Protein AF-K7LIY6-F1 (afdb_monomer)

Foldseek 3Di:
DADDDDDDDDDPVRVVVLVVDPDDDDPPRVVQQVVCVVVVNRDSDDHDPVVVVVVVVVVVVCVVCDVVNVVVVVVVVVVVVVVVCCVPPPPPD

Structure (mmCIF, N/CA/C/O backbone):
data_AF-K7LIY6-F1
#
_entry.id   AF-K7LIY6-F1
#
loop_
_atom_site.group_PDB
_atom_site.id
_atom_site.type_symbol
_atom_site.label_atom_id
_atom_site.label_alt_id
_atom_site.label_comp_id
_atom_site.label_asym_id
_atom_site.label_entity_id
_atom_site.label_seq_id
_atom_site.pdbx_PDB_ins_code
_atom_site.Cartn_x
_atom_site.Cartn_y
_atom_site.Cartn_z
_atom_site.occupancy
_atom_site.B_iso_or_equiv
_atom_site.auth_seq_id
_atom_site.auth_comp_id
_atom_site.auth_asym_id
_atom_site.auth_atom_id
_atom_site.pdbx_PDB_model_num
ATOM 1 N N . MET A 1 1 ? 14.666 -2.992 0.787 1.00 49.06 1 MET A N 1
ATOM 2 C CA . MET A 1 1 ? 13.797 -1.894 1.255 1.00 49.06 1 MET A CA 1
ATOM 3 C C . MET A 1 1 ? 12.367 -2.303 0.932 1.00 49.06 1 MET A C 1
ATOM 5 O O . MET A 1 1 ? 12.036 -2.375 -0.242 1.00 49.06 1 MET A O 1
ATOM 9 N N . LEU A 1 2 ? 11.582 -2.718 1.929 1.00 59.12 2 LEU A N 1
ATOM 10 C CA . LEU A 1 2 ? 10.156 -3.005 1.739 1.00 59.12 2 LEU A CA 1
ATOM 11 C C . LEU A 1 2 ? 9.420 -1.673 1.855 1.00 59.12 2 LEU A C 1
ATOM 13 O O . LEU A 1 2 ? 9.488 -1.038 2.903 1.00 59.12 2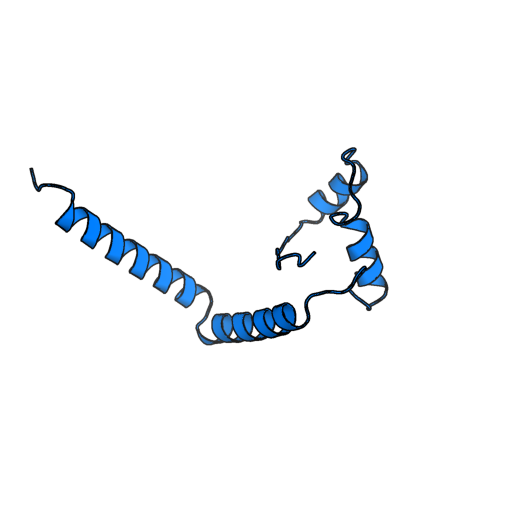 LEU A O 1
ATOM 17 N N . VAL A 1 3 ? 8.790 -1.228 0.773 1.00 71.06 3 VAL A N 1
ATOM 18 C CA . VAL A 1 3 ? 7.967 -0.016 0.787 1.00 71.06 3 VAL A CA 1
ATOM 19 C C . VAL A 1 3 ? 6.533 -0.439 1.125 1.00 71.06 3 VAL A C 1
ATOM 21 O O . VAL A 1 3 ? 6.037 -1.374 0.485 1.00 71.06 3 VAL A O 1
ATOM 24 N N . PRO A 1 4 ? 5.892 0.158 2.149 1.00 84.38 4 PRO A N 1
ATOM 25 C CA . PRO A 1 4 ? 4.491 -0.115 2.453 1.00 84.38 4 PRO A CA 1
ATOM 26 C C . PRO A 1 4 ? 3.579 0.306 1.289 1.00 84.38 4 PRO A C 1
ATOM 28 O O . PRO A 1 4 ? 3.984 1.035 0.385 1.00 84.38 4 PRO A O 1
ATOM 31 N N . LEU A 1 5 ? 2.345 -0.201 1.278 1.00 90.88 5 LEU A N 1
ATOM 32 C CA . LEU A 1 5 ? 1.343 0.223 0.304 1.00 90.88 5 LEU A CA 1
ATOM 33 C C . LEU A 1 5 ? 0.739 1.554 0.757 1.00 90.88 5 LEU A C 1
ATOM 35 O O . LEU A 1 5 ? -0.042 1.580 1.705 1.00 90.88 5 LEU A O 1
ATOM 39 N N . ASP A 1 6 ? 1.053 2.618 0.026 1.00 93.31 6 ASP A N 1
ATOM 40 C CA . ASP A 1 6 ? 0.455 3.940 0.194 1.00 93.31 6 ASP A CA 1
ATOM 41 C C . ASP A 1 6 ? -0.415 4.270 -1.025 1.00 93.31 6 ASP A C 1
ATOM 43 O O . ASP A 1 6 ? 0.031 4.180 -2.172 1.00 93.31 6 ASP A O 1
ATOM 47 N N . ILE A 1 7 ? -1.674 4.642 -0.788 1.00 95.50 7 ILE A N 1
ATOM 48 C CA . ILE A 1 7 ? -2.642 4.928 -1.853 1.00 95.50 7 ILE A CA 1
ATOM 49 C C . ILE A 1 7 ? -2.758 6.442 -2.033 1.00 95.50 7 ILE A C 1
ATOM 51 O O . ILE A 1 7 ? -3.179 7.156 -1.124 1.00 95.50 7 ILE A O 1
ATOM 55 N N . VAL A 1 8 ? -2.430 6.929 -3.232 1.00 96.19 8 VAL A N 1
ATOM 56 C CA . VAL A 1 8 ? -2.570 8.340 -3.617 1.00 96.19 8 VAL A CA 1
ATOM 57 C C . VAL A 1 8 ? -3.573 8.454 -4.760 1.00 96.19 8 VAL A C 1
ATOM 59 O O . VAL A 1 8 ? -3.417 7.818 -5.799 1.00 96.19 8 VAL A O 1
ATOM 62 N N . SER A 1 9 ? -4.584 9.304 -4.582 1.00 96.06 9 SER A N 1
ATOM 63 C CA . SER A 1 9 ? -5.501 9.714 -5.647 1.00 96.06 9 SER A CA 1
ATOM 64 C C . SER A 1 9 ? -5.237 11.175 -6.003 1.00 96.06 9 SER A C 1
ATOM 66 O O . SER A 1 9 ? -5.193 12.034 -5.122 1.00 96.06 9 SER A O 1
ATOM 68 N N . ALA A 1 10 ? -5.033 11.463 -7.288 1.00 95.19 10 ALA A N 1
ATOM 69 C CA . ALA A 1 10 ? -4.696 12.795 -7.777 1.00 95.19 10 ALA A CA 1
ATOM 70 C C . ALA A 1 10 ? -5.692 13.245 -8.852 1.00 95.19 10 ALA A C 1
ATOM 72 O O . ALA A 1 10 ? -5.901 12.567 -9.856 1.00 95.19 10 ALA A O 1
ATOM 73 N N . TYR A 1 11 ? -6.284 14.426 -8.657 1.00 95.50 11 TYR A N 1
ATOM 74 C CA . TYR A 1 11 ? -7.140 15.061 -9.661 1.00 95.50 11 TYR A CA 1
ATOM 75 C C . TYR A 1 11 ? -6.311 15.577 -10.852 1.00 95.50 11 TYR A C 1
ATOM 77 O O . TYR A 1 11 ? -5.129 15.889 -10.698 1.00 95.50 11 TYR A O 1
ATOM 85 N N . LEU A 1 12 ? -6.928 15.765 -12.026 1.00 96.06 12 LEU A N 1
ATOM 86 C CA . LEU A 1 12 ? -6.245 16.230 -13.249 1.00 96.06 12 LEU A CA 1
ATOM 87 C C . LEU A 1 12 ? -5.418 17.511 -13.036 1.00 96.06 12 LEU A C 1
ATOM 89 O O . LEU A 1 12 ? -4.295 17.616 -13.521 1.00 96.06 12 LEU A O 1
ATOM 93 N N . ARG A 1 13 ? -5.931 18.460 -12.242 1.00 96.88 13 ARG A N 1
ATOM 94 C CA . ARG A 1 13 ? -5.205 19.691 -11.874 1.00 96.88 13 ARG A CA 1
ATOM 95 C C . ARG A 1 13 ? -3.899 19.409 -11.121 1.00 96.88 13 ARG A C 1
ATOM 97 O O . ARG A 1 13 ? -2.918 20.114 -11.330 1.00 96.88 13 ARG A O 1
ATOM 104 N N . ALA A 1 14 ? -3.881 18.401 -10.249 1.00 97.19 14 ALA A N 1
ATOM 105 C CA . ALA A 1 14 ? -2.679 18.007 -9.516 1.00 97.19 14 ALA A CA 1
ATOM 106 C C . ALA A 1 14 ? -1.660 17.330 -10.444 1.00 97.19 14 ALA A C 1
ATOM 108 O O . ALA A 1 14 ? -0.465 17.609 -10.346 1.00 97.19 14 ALA A O 1
ATOM 109 N N . ILE A 1 15 ? -2.131 16.510 -11.392 1.00 95.94 15 ILE A N 1
ATOM 110 C CA . ILE A 1 15 ? -1.276 15.922 -12.432 1.00 95.94 15 ILE A CA 1
ATOM 111 C C . ILE A 1 15 ? -0.626 17.024 -13.281 1.00 95.94 15 ILE A C 1
ATOM 113 O O . ILE A 1 15 ? 0.582 16.974 -13.513 1.00 95.94 15 ILE A O 1
ATOM 117 N N . GLU A 1 16 ? -1.374 18.060 -13.668 1.00 96.56 16 GLU A N 1
ATOM 118 C CA . GLU A 1 16 ? -0.820 19.198 -14.415 1.00 96.56 16 GLU A CA 1
ATOM 119 C C . GLU A 1 16 ? 0.220 19.976 -13.599 1.00 96.56 16 GLU A C 1
ATOM 121 O O . GLU A 1 16 ? 1.326 20.225 -14.074 1.00 96.56 16 GLU A O 1
ATOM 126 N N . ALA A 1 17 ? -0.088 20.288 -12.336 1.00 96.50 17 ALA A N 1
ATOM 127 C CA . ALA A 1 17 ? 0.841 20.982 -11.447 1.00 96.50 17 ALA A CA 1
ATOM 128 C C . ALA A 1 17 ? 2.157 20.206 -11.249 1.00 96.50 17 ALA A C 1
ATOM 130 O O . ALA A 1 17 ? 3.226 20.816 -11.156 1.00 96.50 17 ALA A O 1
ATOM 131 N N . SER A 1 18 ? 2.104 18.867 -11.240 1.00 95.62 18 SER A N 1
ATOM 132 C CA . SER A 1 18 ? 3.294 18.026 -11.068 1.00 95.62 18 SER A CA 1
ATOM 133 C C . SER A 1 18 ? 4.339 18.236 -12.175 1.00 95.62 18 SER A C 1
ATOM 135 O O . SER A 1 18 ? 5.538 18.171 -11.902 1.00 95.62 18 SER A O 1
ATOM 137 N N . LYS A 1 19 ? 3.927 18.604 -13.398 1.00 94.81 19 LYS A N 1
ATOM 138 C CA . LYS A 1 19 ? 4.838 18.886 -14.525 1.00 94.81 19 LYS A CA 1
ATOM 139 C C . LYS A 1 19 ? 5.759 20.083 -14.274 1.00 94.81 19 LYS A C 1
ATOM 141 O O . LYS A 1 19 ? 6.860 20.124 -14.816 1.00 94.81 19 LYS A O 1
ATOM 146 N N . HIS A 1 20 ? 5.328 21.033 -13.444 1.00 95.94 20 HIS A N 1
ATOM 147 C CA . HIS A 1 20 ? 6.084 22.242 -13.104 1.00 95.94 20 HIS A CA 1
ATOM 148 C C . HIS A 1 20 ? 6.727 22.185 -11.709 1.00 95.94 20 HIS A C 1
ATOM 150 O O . HIS A 1 20 ? 7.397 23.135 -11.295 1.00 95.94 20 HIS A O 1
ATOM 156 N N . ALA A 1 21 ? 6.547 21.084 -10.974 1.00 96.00 21 ALA A N 1
ATOM 157 C CA . ALA A 1 21 ? 7.127 20.913 -9.650 1.00 96.00 21 ALA A CA 1
ATOM 158 C C . ALA A 1 21 ? 8.658 20.782 -9.730 1.00 96.00 21 ALA A C 1
ATOM 160 O O . ALA A 1 21 ? 9.178 19.903 -10.420 1.00 96.00 21 ALA A O 1
ATOM 161 N N . LYS A 1 22 ? 9.374 21.634 -8.983 1.00 96.25 22 LYS A N 1
ATOM 162 C CA . LYS A 1 22 ? 10.849 21.694 -8.960 1.00 96.25 22 LYS A CA 1
ATOM 163 C C . LYS A 1 22 ? 11.505 20.746 -7.951 1.00 96.25 22 LYS A C 1
ATOM 165 O O . LYS A 1 22 ? 12.726 20.627 -7.940 1.00 96.25 22 LYS A O 1
ATOM 170 N N . SER A 1 23 ? 10.718 20.089 -7.101 1.00 97.06 23 SER A N 1
ATOM 171 C CA . SER A 1 23 ? 11.232 19.123 -6.129 1.00 97.06 23 SER A CA 1
ATOM 172 C C . SER A 1 23 ? 11.830 17.908 -6.835 1.00 97.06 23 SER A C 1
ATOM 174 O O . SER A 1 23 ? 11.212 17.352 -7.750 1.00 97.06 23 SER A O 1
ATOM 176 N N . LEU A 1 24 ? 13.010 17.486 -6.377 1.00 95.94 24 LEU A N 1
ATOM 177 C CA . LEU A 1 24 ? 13.669 16.271 -6.848 1.00 95.94 24 LEU A CA 1
ATOM 178 C C . LEU A 1 24 ? 12.845 15.045 -6.447 1.00 95.94 24 LEU A C 1
ATOM 180 O O . LEU A 1 24 ? 12.455 14.899 -5.290 1.00 95.94 24 LEU A O 1
ATOM 184 N N . ARG A 1 25 ? 12.577 14.171 -7.415 1.00 94.62 25 ARG A N 1
ATOM 185 C CA . ARG A 1 25 ? 11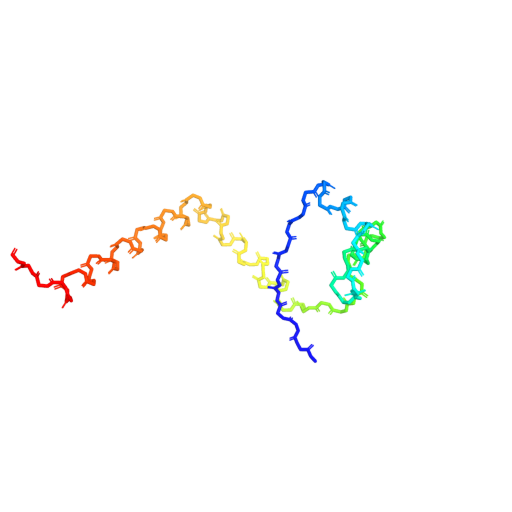.781 12.952 -7.248 1.00 94.62 25 ARG A CA 1
ATOM 186 C C . ARG A 1 25 ? 12.209 11.923 -8.286 1.00 94.62 25 ARG A C 1
ATOM 188 O O . ARG A 1 25 ? 12.539 12.285 -9.409 1.00 94.62 25 ARG A O 1
ATOM 195 N N . VAL A 1 26 ? 12.226 10.660 -7.874 1.00 94.69 26 VAL A N 1
ATOM 196 C CA . VAL A 1 26 ? 12.468 9.504 -8.750 1.00 94.69 26 VAL A CA 1
ATOM 197 C C . VAL A 1 26 ? 11.477 8.415 -8.358 1.00 94.69 26 VAL A C 1
ATOM 199 O O . VAL A 1 26 ? 10.472 8.238 -9.025 1.00 94.69 26 VAL A O 1
ATOM 202 N N . PHE A 1 27 ? 11.668 7.786 -7.192 1.00 93.44 27 PHE A N 1
ATOM 203 C CA . PHE A 1 27 ? 10.785 6.712 -6.720 1.00 93.44 27 PHE A CA 1
ATOM 204 C C . PHE A 1 27 ? 9.315 7.148 -6.570 1.00 93.44 27 PHE A C 1
ATOM 206 O O . PHE A 1 27 ? 8.407 6.399 -6.901 1.00 93.44 27 PHE A O 1
ATOM 213 N N . PHE A 1 28 ? 9.084 8.383 -6.117 1.00 93.88 28 PHE A N 1
ATOM 214 C CA . PHE A 1 28 ? 7.746 8.958 -5.941 1.00 93.88 28 PHE A CA 1
ATOM 215 C C . PHE A 1 28 ? 7.271 9.802 -7.139 1.00 93.88 28 PHE A C 1
ATOM 217 O O . PHE A 1 28 ? 6.311 10.560 -6.999 1.00 93.88 28 PHE A O 1
ATOM 224 N N . ASP A 1 29 ? 7.938 9.743 -8.300 1.00 95.19 29 ASP A N 1
ATOM 225 C CA . ASP A 1 29 ? 7.496 10.512 -9.468 1.00 95.19 29 ASP A CA 1
ATOM 226 C C . ASP A 1 29 ? 6.301 9.840 -10.156 1.00 95.19 29 ASP A C 1
ATOM 228 O O . ASP A 1 29 ? 6.384 8.736 -10.696 1.00 95.19 29 ASP A O 1
ATOM 232 N N . TRP A 1 30 ? 5.168 10.540 -10.190 1.00 95.44 30 TRP A N 1
ATOM 233 C CA . TRP A 1 30 ? 3.963 10.062 -10.866 1.00 95.44 30 TRP A CA 1
ATOM 234 C C . TRP A 1 30 ? 4.159 9.908 -12.375 1.00 95.44 30 TRP A C 1
ATOM 236 O O . TRP A 1 30 ? 3.446 9.122 -12.995 1.00 95.44 30 TRP A O 1
ATOM 246 N N . LYS A 1 31 ? 5.120 10.625 -12.978 1.00 94.12 31 LYS A N 1
ATOM 247 C CA . LYS A 1 31 ? 5.409 10.526 -14.417 1.00 94.12 31 LYS A CA 1
ATOM 248 C C . LYS A 1 31 ? 5.738 9.091 -14.841 1.00 94.12 31 LYS A C 1
ATOM 250 O O . LYS A 1 31 ? 5.284 8.662 -15.904 1.00 94.12 31 LYS A O 1
ATOM 255 N N . ASP A 1 32 ? 6.477 8.358 -14.011 1.00 94.62 32 ASP A N 1
ATOM 256 C CA . ASP A 1 32 ? 6.839 6.970 -14.295 1.00 94.62 32 ASP A CA 1
ATOM 257 C C . ASP A 1 32 ? 5.604 6.068 -14.241 1.00 94.62 32 ASP A C 1
ATOM 259 O O . ASP A 1 32 ? 5.334 5.340 -15.194 1.00 94.62 32 ASP A O 1
ATOM 263 N N . TYR A 1 33 ? 4.773 6.194 -13.206 1.00 96.06 33 TYR A N 1
ATOM 264 C CA . TYR A 1 33 ? 3.508 5.456 -13.126 1.00 96.06 33 TYR A CA 1
ATOM 265 C C . TYR A 1 33 ? 2.576 5.757 -14.304 1.00 96.06 33 TYR A C 1
ATOM 267 O O . TYR A 1 33 ? 2.088 4.833 -14.948 1.00 96.06 33 TYR A O 1
ATOM 275 N N . LEU A 1 34 ? 2.385 7.033 -14.662 1.00 95.88 34 LEU A N 1
ATOM 276 C CA . LEU A 1 34 ? 1.539 7.430 -15.794 1.00 95.88 34 LEU A CA 1
ATOM 277 C C . LEU A 1 34 ? 2.023 6.835 -17.124 1.00 95.88 34 LEU A C 1
ATOM 279 O O . LEU A 1 34 ? 1.203 6.402 -17.936 1.00 95.88 34 LEU A O 1
ATOM 283 N N . LYS A 1 35 ? 3.343 6.764 -17.344 1.00 96.44 35 LYS A N 1
ATOM 284 C CA . LYS A 1 35 ? 3.923 6.092 -18.516 1.00 96.44 35 LYS A CA 1
ATOM 285 C C . LYS A 1 35 ? 3.586 4.598 -18.521 1.00 96.44 35 LYS A C 1
ATOM 287 O O . LYS A 1 35 ? 3.157 4.075 -19.545 1.00 96.44 35 LYS A O 1
ATOM 292 N N . PHE A 1 36 ? 3.762 3.906 -17.398 1.00 97.00 36 PHE A N 1
ATOM 293 C CA . PHE A 1 36 ? 3.483 2.468 -17.304 1.00 97.00 36 PHE A CA 1
ATOM 294 C C . PHE A 1 36 ? 1.981 2.140 -17.352 1.00 97.00 36 PHE A C 1
ATOM 296 O O . PHE A 1 36 ? 1.613 1.068 -17.833 1.00 97.00 36 PHE A O 1
ATOM 303 N N . TYR A 1 37 ? 1.108 3.070 -16.950 1.00 96.62 37 TYR A N 1
ATOM 304 C CA . TYR A 1 37 ? -0.341 2.960 -17.160 1.00 96.62 37 TYR A CA 1
ATOM 305 C C . TYR A 1 37 ? -0.684 2.965 -18.653 1.00 96.62 37 TYR A C 1
ATOM 307 O O . TYR A 1 37 ? -1.467 2.133 -19.100 1.00 96.62 37 TYR A O 1
ATOM 315 N N . GLN A 1 38 ? -0.053 3.842 -19.444 1.00 96.88 38 GLN A N 1
ATOM 316 C CA . GLN A 1 38 ? -0.239 3.883 -20.902 1.00 96.88 38 GLN A CA 1
ATOM 317 C C . GLN A 1 38 ? 0.306 2.632 -21.608 1.00 96.88 38 GLN A C 1
ATOM 319 O O . GLN A 1 38 ? -0.249 2.213 -22.619 1.00 96.88 38 GLN A O 1
ATOM 324 N N . LEU A 1 39 ? 1.374 2.027 -21.077 1.00 97.38 39 LEU A N 1
ATOM 325 C CA . LEU A 1 39 ? 1.955 0.784 -21.602 1.00 97.38 39 LEU A CA 1
ATOM 326 C C . LEU A 1 39 ? 1.162 -0.479 -21.217 1.00 97.38 39 LEU A C 1
ATOM 328 O O . LEU A 1 39 ? 1.456 -1.553 -21.736 1.00 97.38 39 LEU A O 1
ATOM 332 N N . GLY A 1 40 ? 0.199 -0.380 -20.295 1.00 97.06 40 GLY A N 1
ATOM 333 C CA . GLY A 1 40 ? -0.601 -1.515 -19.818 1.00 97.06 40 GLY A CA 1
ATOM 334 C C . GLY A 1 40 ? 0.122 -2.463 -18.852 1.00 97.06 40 GLY A C 1
ATOM 335 O O . GLY A 1 40 ? -0.447 -3.472 -18.448 1.00 97.06 40 GLY A O 1
ATOM 336 N N . THR A 1 41 ? 1.360 -2.157 -18.457 1.00 96.50 41 THR A N 1
ATOM 337 C CA . THR A 1 41 ? 2.148 -2.965 -17.507 1.00 96.50 41 THR A CA 1
ATOM 338 C C . THR A 1 41 ? 2.049 -2.469 -16.064 1.00 96.50 41 THR A C 1
ATOM 340 O O . THR A 1 41 ? 2.433 -3.192 -15.147 1.00 96.50 41 THR A O 1
ATOM 343 N N . TYR A 1 42 ? 1.507 -1.263 -15.859 1.00 96.38 42 TYR A N 1
ATOM 344 C CA . TYR A 1 42 ? 1.186 -0.611 -14.581 1.00 96.38 42 TYR A CA 1
ATOM 345 C C . TYR A 1 42 ? 2.359 -0.272 -13.644 1.00 96.38 42 TYR A C 1
ATOM 347 O O . TYR A 1 42 ? 2.294 0.744 -12.955 1.00 96.38 42 TYR A O 1
ATOM 355 N N . TRP A 1 43 ? 3.433 -1.062 -13.628 1.00 95.00 43 TRP A N 1
ATOM 356 C CA . TRP A 1 43 ? 4.457 -1.013 -12.584 1.00 95.00 43 TRP A CA 1
ATOM 357 C C . TRP A 1 43 ? 5.831 -0.569 -13.105 1.00 95.00 43 TRP A C 1
ATOM 359 O O . TRP A 1 43 ? 6.480 -1.346 -13.809 1.00 95.00 43 TRP A O 1
ATOM 369 N N . PRO A 1 44 ? 6.327 0.627 -12.728 1.00 95.31 44 PRO A N 1
ATOM 370 C CA . PRO A 1 44 ? 7.684 1.059 -13.077 1.00 95.31 44 PRO A CA 1
ATOM 371 C C . PRO A 1 44 ? 8.790 0.264 -12.362 1.00 95.31 44 PRO A C 1
ATOM 373 O O . PRO A 1 44 ? 9.936 0.254 -12.807 1.00 95.31 44 PRO A O 1
ATOM 376 N N . TYR A 1 45 ? 8.454 -0.412 -11.263 1.00 93.62 45 TYR A N 1
ATOM 377 C CA . TYR A 1 45 ? 9.338 -1.258 -10.461 1.00 93.62 45 TYR A CA 1
ATOM 378 C C . TYR A 1 45 ? 8.532 -2.354 -9.753 1.00 93.62 45 TYR A C 1
ATOM 380 O O . TYR A 1 45 ? 7.305 -2.296 -9.713 1.00 93.62 45 TYR A O 1
ATOM 388 N N . THR A 1 46 ? 9.211 -3.355 -9.185 1.00 94.69 46 THR A N 1
ATOM 389 C CA . THR A 1 46 ? 8.577 -4.520 -8.547 1.00 94.69 46 THR A CA 1
ATOM 390 C C . THR A 1 46 ? 7.646 -4.118 -7.390 1.00 94.69 46 THR A C 1
ATOM 392 O O . THR A 1 46 ? 8.139 -3.601 -6.383 1.00 94.69 46 THR A O 1
ATOM 395 N N . PRO A 1 47 ? 6.325 -4.378 -7.475 1.00 94.38 47 PRO A N 1
ATOM 396 C CA . PRO A 1 47 ? 5.397 -4.142 -6.373 1.00 94.38 47 PRO A CA 1
ATOM 397 C C . PRO A 1 47 ? 5.390 -5.310 -5.373 1.00 94.38 47 PRO A C 1
ATOM 399 O O . PRO A 1 47 ? 5.833 -6.422 -5.670 1.00 94.38 47 PRO A O 1
ATOM 402 N N . SER A 1 48 ? 4.814 -5.092 -4.187 1.00 94.81 48 SER A N 1
ATOM 403 C CA . SER A 1 48 ? 4.554 -6.175 -3.230 1.00 94.81 48 SER A CA 1
ATOM 404 C C . SER A 1 48 ? 3.303 -6.962 -3.624 1.00 94.81 48 SER A C 1
ATOM 406 O O . SER A 1 48 ? 2.180 -6.536 -3.361 1.00 94.81 48 SER A O 1
ATOM 408 N N . ILE A 1 49 ? 3.494 -8.140 -4.223 1.00 95.31 49 ILE A N 1
ATOM 409 C CA . ILE A 1 49 ? 2.397 -9.025 -4.649 1.00 95.31 49 ILE A CA 1
ATOM 410 C C . ILE A 1 49 ? 1.454 -9.373 -3.487 1.00 95.31 49 ILE A C 1
ATOM 412 O O . ILE A 1 49 ? 0.238 -9.320 -3.647 1.00 95.31 49 ILE A O 1
ATOM 416 N N . HIS A 1 50 ? 1.996 -9.645 -2.297 1.00 96.00 50 HIS A N 1
ATOM 417 C CA . HIS A 1 50 ? 1.197 -9.949 -1.106 1.00 96.00 50 HIS A CA 1
ATOM 418 C C . HIS A 1 50 ? 0.267 -8.794 -0.714 1.00 96.00 50 HIS A C 1
ATOM 420 O O . HIS A 1 50 ? -0.894 -9.030 -0.389 1.00 96.00 50 HIS A O 1
ATOM 426 N N . LEU A 1 51 ? 0.745 -7.546 -0.790 1.00 96.25 51 LEU A N 1
ATOM 427 C CA . LEU A 1 51 ? -0.086 -6.378 -0.491 1.00 96.25 51 LEU A CA 1
ATOM 428 C C . LEU A 1 51 ? -1.146 -6.137 -1.570 1.00 96.25 51 LEU A C 1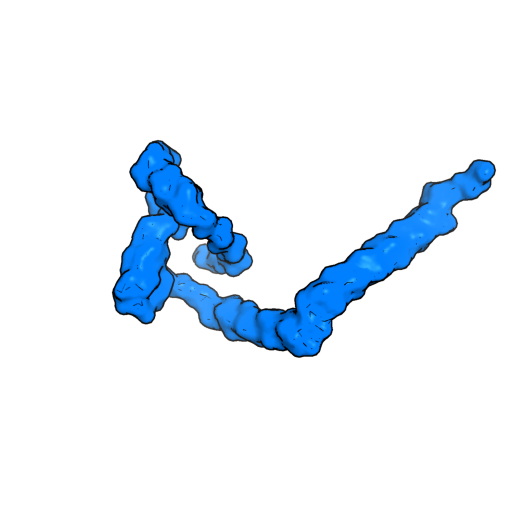
ATOM 430 O O . LEU A 1 51 ? -2.229 -5.676 -1.235 1.00 96.25 51 LEU A O 1
ATOM 434 N N . LEU A 1 52 ? -0.886 -6.487 -2.834 1.00 96.62 52 LEU A N 1
ATOM 435 C CA . LEU A 1 52 ? -1.893 -6.387 -3.898 1.00 96.62 52 LEU A CA 1
ATOM 436 C C . LEU A 1 52 ? -3.040 -7.387 -3.699 1.00 96.62 52 LEU A C 1
ATOM 438 O O . LEU A 1 52 ? -4.206 -7.003 -3.785 1.00 96.62 52 LEU A O 1
ATOM 442 N N . TYR A 1 53 ? -2.728 -8.647 -3.378 1.00 97.88 53 TYR A N 1
ATOM 443 C CA . TYR A 1 53 ? -3.756 -9.639 -3.040 1.00 97.88 53 TYR A CA 1
ATOM 444 C C . TYR A 1 53 ? -4.486 -9.287 -1.737 1.00 97.88 53 TYR A C 1
ATOM 446 O O . TYR A 1 53 ? -5.709 -9.406 -1.672 1.00 97.88 53 TYR A O 1
ATOM 454 N N . GLY A 1 54 ? -3.761 -8.795 -0.726 1.00 97.44 54 GLY A N 1
ATOM 455 C CA . GLY A 1 54 ? -4.351 -8.315 0.524 1.00 97.44 54 GLY A CA 1
ATOM 456 C C . GLY A 1 54 ? -5.298 -7.133 0.312 1.00 97.44 54 GLY A C 1
ATOM 457 O O . GLY A 1 54 ? -6.406 -7.142 0.838 1.00 97.44 54 GLY A O 1
ATOM 458 N N . LEU A 1 55 ? -4.908 -6.157 -0.517 1.00 97.81 55 LEU A N 1
ATOM 459 C CA . LEU A 1 55 ? -5.765 -5.031 -0.891 1.00 97.81 55 LEU A CA 1
ATOM 460 C C . LEU A 1 55 ? -7.019 -5.509 -1.627 1.00 97.81 55 LEU A C 1
ATOM 462 O O . LEU A 1 55 ? -8.102 -5.010 -1.340 1.00 97.81 55 LEU A O 1
ATOM 466 N N . ARG A 1 56 ? -6.900 -6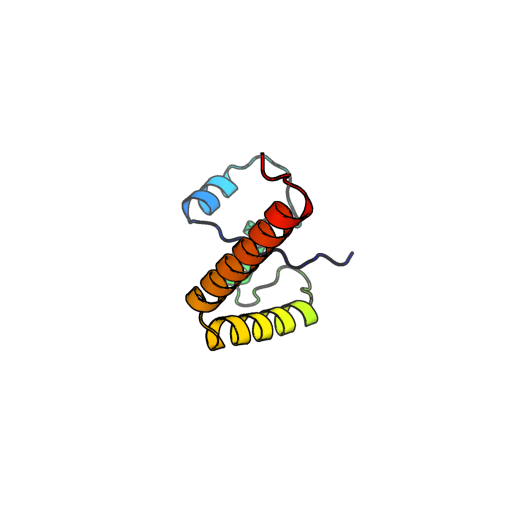.479 -2.546 1.00 98.25 56 ARG A N 1
ATOM 467 C CA . ARG A 1 56 ? -8.065 -7.036 -3.248 1.00 98.25 56 ARG A CA 1
ATOM 468 C C . ARG A 1 56 ? -9.071 -7.634 -2.266 1.00 98.25 56 ARG A C 1
ATOM 470 O O . ARG A 1 56 ? -10.231 -7.241 -2.299 1.00 98.25 56 ARG A O 1
ATOM 477 N N . ALA A 1 57 ? -8.610 -8.508 -1.373 1.00 98.50 57 ALA A N 1
ATOM 478 C CA . ALA A 1 57 ? -9.463 -9.122 -0.360 1.00 98.50 5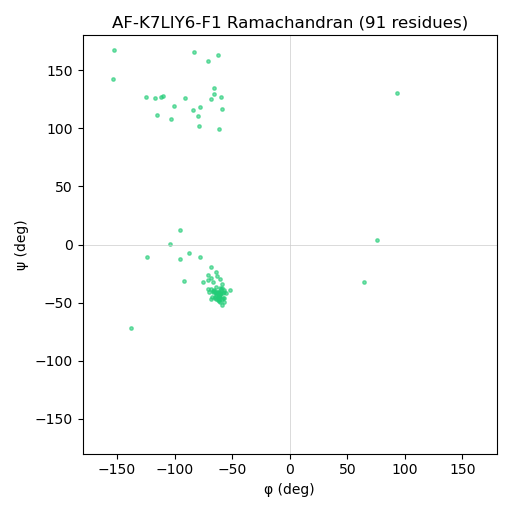7 ALA A CA 1
ATOM 479 C C . ALA A 1 57 ? -10.061 -8.081 0.603 1.00 98.50 57 ALA A C 1
ATOM 481 O O . ALA A 1 57 ? -11.239 -8.152 0.935 1.00 98.50 57 ALA A O 1
ATOM 482 N N . ALA A 1 58 ? -9.276 -7.082 1.020 1.00 98.19 58 ALA A N 1
ATOM 483 C CA . ALA A 1 58 ? -9.766 -6.003 1.875 1.00 98.19 58 ALA A CA 1
ATOM 484 C C . ALA A 1 58 ? -10.871 -5.182 1.192 1.00 98.19 58 ALA A C 1
ATOM 486 O O . ALA A 1 58 ? -11.862 -4.842 1.833 1.00 98.19 58 ALA A O 1
ATOM 487 N N . LEU A 1 59 ? -10.728 -4.889 -0.105 1.00 98.56 59 LEU A N 1
ATOM 488 C CA . LEU A 1 59 ? -11.761 -4.207 -0.884 1.00 98.56 59 LEU A CA 1
ATOM 489 C C . LEU A 1 59 ? -13.012 -5.075 -1.058 1.00 98.56 59 LEU A C 1
ATOM 491 O O . LEU A 1 59 ? -14.112 -4.547 -0.932 1.00 98.56 59 LEU A O 1
ATOM 495 N N . ASP A 1 60 ? -12.860 -6.382 -1.287 1.00 98.75 60 ASP A N 1
ATOM 496 C CA . ASP A 1 60 ? -13.992 -7.316 -1.361 1.00 98.75 60 ASP A CA 1
ATOM 497 C C . ASP A 1 60 ? -14.811 -7.299 -0.061 1.00 98.75 60 ASP A C 1
ATOM 499 O O . ASP A 1 60 ? -16.026 -7.125 -0.113 1.00 98.75 60 ASP A O 1
ATOM 503 N N . LEU A 1 61 ? -14.146 -7.346 1.098 1.00 98.69 61 LEU A N 1
ATOM 504 C CA . LEU A 1 61 ? -14.803 -7.255 2.409 1.00 98.69 61 LEU A CA 1
ATOM 505 C C . LEU A 1 61 ? -15.486 -5.896 2.640 1.00 98.69 61 LEU A C 1
ATOM 507 O O . LEU A 1 61 ? -16.602 -5.844 3.155 1.00 98.69 61 LEU A O 1
ATOM 511 N N . ILE A 1 62 ? -14.843 -4.787 2.251 1.00 98.62 62 ILE A N 1
ATOM 512 C CA . ILE A 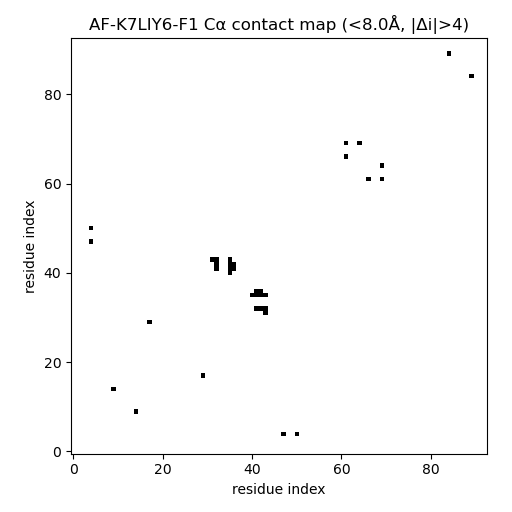1 62 ? -15.433 -3.440 2.364 1.00 98.62 62 ILE A CA 1
ATOM 513 C C . ILE A 1 62 ? -16.693 -3.322 1.499 1.00 98.62 62 ILE A C 1
ATOM 515 O O . ILE A 1 62 ? -17.675 -2.714 1.926 1.00 98.62 62 ILE A O 1
ATOM 519 N N . PHE A 1 63 ? -16.676 -3.871 0.283 1.00 98.38 63 PHE A N 1
ATOM 520 C CA . PHE A 1 63 ? -17.825 -3.814 -0.620 1.00 98.38 63 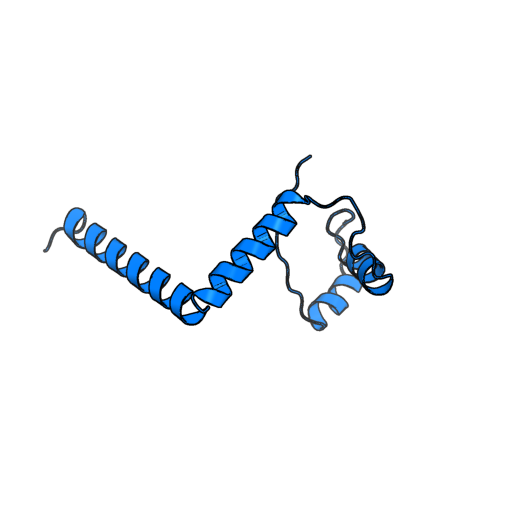PHE A CA 1
ATOM 521 C C . PHE A 1 63 ? -18.941 -4.786 -0.227 1.00 98.38 63 PHE A C 1
ATOM 523 O O . PHE A 1 63 ? -20.105 -4.445 -0.422 1.00 98.38 63 PHE A O 1
ATOM 530 N N . GLU A 1 64 ? -18.608 -5.940 0.352 1.00 98.50 64 GLU A N 1
ATOM 531 C CA . GLU A 1 64 ? -19.578 -6.886 0.914 1.00 98.50 64 GLU A CA 1
ATOM 532 C C . GLU A 1 64 ? -20.334 -6.287 2.110 1.00 98.50 64 GLU A C 1
ATOM 534 O O . GLU A 1 64 ? -21.560 -6.362 2.163 1.00 98.50 64 GLU A O 1
ATOM 539 N N . GLU A 1 65 ? -19.626 -5.641 3.045 1.00 98.31 65 GLU A N 1
ATOM 540 C CA . GLU A 1 65 ? -20.257 -4.926 4.164 1.00 98.31 65 GLU A CA 1
ATOM 541 C C . GLU A 1 65 ? -21.021 -3.681 3.680 1.00 98.31 65 GLU A C 1
ATOM 543 O O . GLU A 1 65 ? -22.101 -3.366 4.184 1.00 98.31 65 GLU A O 1
ATOM 548 N N . GLY A 1 66 ? -20.461 -2.977 2.693 1.00 98.31 66 GLY A N 1
ATOM 549 C CA . GLY A 1 66 ? -20.926 -1.689 2.189 1.00 98.31 66 GLY A CA 1
ATOM 550 C C . GLY A 1 66 ? -20.220 -0.519 2.879 1.00 98.31 66 GLY A C 1
ATOM 551 O O . GLY A 1 66 ? -20.175 -0.432 4.105 1.00 98.31 66 GLY A O 1
ATOM 552 N N . LEU A 1 67 ? -19.697 0.430 2.093 1.00 98.31 67 LEU A N 1
ATOM 553 C CA . LEU A 1 67 ? -18.875 1.538 2.605 1.00 98.31 67 LEU A CA 1
ATOM 554 C C . LEU A 1 67 ? -19.590 2.376 3.680 1.00 98.31 67 LEU A C 1
ATOM 556 O O . LEU A 1 67 ? -18.984 2.720 4.692 1.00 98.31 67 LEU A O 1
ATOM 560 N N . GLU A 1 68 ? -20.882 2.657 3.499 1.00 98.56 68 GLU A N 1
ATOM 561 C CA . GLU A 1 68 ? -21.681 3.402 4.482 1.00 98.56 68 GLU A CA 1
ATOM 562 C C . GLU A 1 68 ? -21.822 2.642 5.809 1.00 98.56 68 GLU A C 1
ATOM 564 O O . GLU A 1 68 ? -21.754 3.244 6.880 1.00 98.56 68 GLU A O 1
ATOM 569 N N . ASN A 1 69 ? -21.937 1.310 5.757 1.00 98.44 69 ASN A N 1
ATOM 570 C CA . ASN A 1 69 ? -21.993 0.465 6.949 1.00 98.44 69 ASN A CA 1
ATOM 571 C C . ASN A 1 69 ? -20.639 0.431 7.665 1.00 98.44 69 ASN A C 1
ATOM 573 O O . ASN A 1 69 ? -20.597 0.572 8.889 1.00 98.44 69 ASN A O 1
ATOM 577 N N . VAL A 1 70 ? -19.534 0.359 6.911 1.00 98.56 70 VAL A N 1
ATOM 578 C CA . VAL A 1 70 ? -18.177 0.479 7.463 1.00 98.56 70 VAL A CA 1
ATOM 579 C C . VAL A 1 70 ? -18.028 1.814 8.198 1.00 98.56 70 VAL A C 1
ATOM 581 O O . VAL A 1 70 ? -17.590 1.833 9.351 1.00 98.56 70 VAL A O 1
ATOM 584 N N . ILE A 1 71 ? -18.422 2.932 7.577 1.00 98.69 71 ILE A N 1
ATOM 585 C CA . ILE A 1 71 ? -18.363 4.269 8.193 1.00 98.69 71 ILE A CA 1
ATOM 586 C C . ILE A 1 71 ? -19.240 4.324 9.454 1.00 98.69 71 ILE A C 1
ATOM 588 O O . ILE A 1 71 ? -18.762 4.731 10.517 1.00 98.69 71 ILE A O 1
ATOM 592 N N . ALA A 1 72 ? -20.492 3.864 9.374 1.00 98.56 72 ALA A N 1
ATOM 593 C CA . ALA A 1 72 ? -21.425 3.853 10.499 1.00 98.56 72 ALA A CA 1
ATOM 594 C C . ALA A 1 72 ? -20.907 3.017 11.681 1.00 98.56 72 ALA A C 1
ATOM 596 O O . ALA A 1 72 ? -20.978 3.465 12.830 1.00 98.56 72 ALA A O 1
ATOM 597 N N . ARG A 1 73 ? -20.315 1.845 11.412 1.00 98.56 73 ARG A N 1
ATOM 598 C CA . ARG A 1 73 ? -19.690 0.987 12.427 1.00 98.56 73 ARG A CA 1
ATOM 599 C C . ARG A 1 73 ? -18.536 1.694 13.129 1.00 98.56 73 ARG A C 1
ATOM 601 O O . ARG A 1 73 ? -18.471 1.661 14.356 1.00 98.56 73 ARG A O 1
ATOM 608 N N . HIS A 1 74 ? -17.654 2.371 12.393 1.00 98.44 74 HIS A N 1
ATOM 609 C CA . HIS A 1 74 ? -16.545 3.117 13.001 1.00 98.44 74 HIS A CA 1
ATOM 610 C C . HIS A 1 74 ? -17.035 4.304 13.842 1.00 98.44 74 HIS A C 1
ATOM 612 O O . HIS A 1 74 ? -16.518 4.523 14.938 1.00 98.44 74 HIS A O 1
ATOM 618 N N . ILE A 1 75 ? -18.067 5.025 13.389 1.00 98.31 75 ILE A N 1
ATOM 619 C CA . ILE A 1 75 ? -18.700 6.095 14.177 1.00 98.31 75 ILE A CA 1
ATOM 620 C C . ILE A 1 75 ? -19.302 5.532 15.471 1.00 98.31 75 ILE A C 1
ATOM 622 O O . ILE A 1 75 ? -19.109 6.114 16.538 1.00 98.31 75 ILE A O 1
ATOM 626 N N . TYR A 1 76 ? -20.022 4.409 15.392 1.00 97.94 76 TYR A N 1
ATOM 627 C CA . TYR A 1 76 ? -20.623 3.760 16.557 1.00 97.94 76 TYR A CA 1
ATOM 628 C C . TYR A 1 76 ? -19.563 3.343 17.584 1.00 97.94 76 TYR A C 1
ATOM 630 O O . TYR A 1 76 ? -19.676 3.695 18.757 1.00 97.94 76 TYR A O 1
ATOM 638 N N . LEU A 1 77 ? -18.503 2.660 17.140 1.00 98.00 77 LEU A N 1
ATOM 639 C CA . LEU A 1 77 ? -17.412 2.219 18.013 1.00 98.00 77 LEU A CA 1
ATOM 640 C C . LEU A 1 77 ? -16.653 3.403 18.631 1.00 98.00 77 LEU A C 1
ATOM 642 O O . LEU A 1 77 ? -16.356 3.381 19.824 1.00 98.00 77 LEU A O 1
ATOM 646 N N . GLY A 1 78 ? -16.393 4.4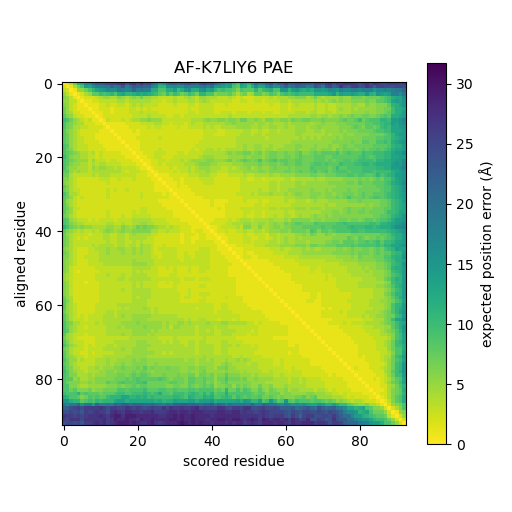60 17.853 1.00 97.75 78 GLY A N 1
ATOM 647 C CA . GLY A 1 78 ? -15.764 5.682 18.358 1.00 97.75 78 GLY A CA 1
ATOM 648 C C . GLY A 1 78 ? -16.600 6.375 19.438 1.00 97.75 78 GLY A C 1
ATOM 649 O O . GLY A 1 78 ? -16.067 6.770 20.473 1.00 97.75 78 GLY A O 1
ATOM 650 N N . LYS A 1 79 ? -17.924 6.458 19.245 1.00 97.25 79 LYS A N 1
ATOM 651 C CA . LYS A 1 79 ? -18.856 6.990 20.255 1.00 97.25 79 LYS A CA 1
ATOM 652 C C . LYS A 1 79 ? -18.900 6.125 21.511 1.00 97.25 79 LYS A C 1
ATOM 654 O O . LYS A 1 79 ? -18.835 6.663 22.611 1.00 97.25 79 LYS A O 1
ATOM 659 N N . ALA A 1 80 ? -18.983 4.803 21.353 1.00 96.19 80 ALA A N 1
ATOM 660 C CA . ALA A 1 80 ? -18.977 3.874 22.480 1.00 96.19 80 ALA A CA 1
ATOM 661 C C . ALA A 1 80 ? -17.705 4.038 23.328 1.00 96.19 80 ALA A C 1
ATOM 663 O O . ALA A 1 80 ? -17.784 4.075 24.554 1.00 96.19 80 ALA A O 1
ATOM 664 N N . TRP A 1 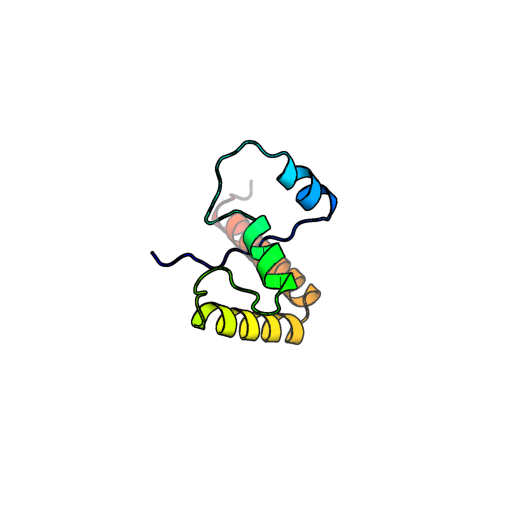81 ? -16.548 4.215 22.681 1.00 94.88 81 TRP A N 1
ATOM 665 C CA . TRP A 1 81 ? -15.292 4.465 23.383 1.00 94.88 81 TRP A CA 1
ATOM 666 C C . TRP A 1 81 ? -15.263 5.817 24.108 1.00 94.88 81 TRP A C 1
ATOM 668 O O . TRP A 1 81 ? -14.820 5.873 25.253 1.00 94.88 81 TRP A O 1
ATOM 678 N N . SER A 1 82 ? -15.793 6.885 23.498 1.00 93.50 82 SER A N 1
ATOM 679 C CA . SER A 1 82 ? -15.921 8.199 24.157 1.00 93.50 82 SER A CA 1
ATOM 680 C C . SER A 1 82 ? -16.725 8.104 25.455 1.00 93.50 82 SER A C 1
ATOM 682 O O . SER A 1 82 ? -16.267 8.571 26.493 1.00 93.50 82 SER A O 1
ATOM 684 N N . ILE A 1 83 ? -17.868 7.408 25.429 1.00 94.06 83 ILE A N 1
ATOM 685 C CA . ILE A 1 83 ? -18.723 7.213 26.612 1.00 94.06 83 ILE A CA 1
ATOM 686 C C . ILE A 1 83 ? -17.965 6.468 27.723 1.00 94.06 83 ILE A C 1
ATOM 688 O O . ILE A 1 83 ? -18.037 6.846 28.892 1.00 94.06 83 ILE A O 1
ATOM 692 N N . VAL A 1 84 ? -17.202 5.423 27.383 1.00 92.94 84 VAL A N 1
ATOM 693 C CA . VAL A 1 84 ? -16.385 4.693 28.370 1.00 92.94 84 VAL A CA 1
ATOM 694 C C . VAL A 1 84 ? -15.335 5.610 28.999 1.00 92.94 84 VAL A C 1
ATOM 696 O O . VAL A 1 84 ? -15.180 5.613 30.218 1.00 92.94 84 VAL A O 1
ATOM 699 N N . LEU A 1 85 ? -14.648 6.424 28.197 1.00 92.31 85 LEU A N 1
ATOM 700 C CA . LEU A 1 85 ? -13.655 7.369 28.709 1.00 92.31 85 LEU A CA 1
ATOM 701 C C . LEU A 1 85 ? -14.279 8.444 29.608 1.00 92.31 85 LEU A C 1
ATOM 703 O O . LEU A 1 85 ? -13.722 8.750 30.661 1.00 92.31 85 LEU A O 1
ATOM 707 N N . GLU A 1 86 ? -15.438 8.977 29.225 1.00 92.56 86 GLU A N 1
ATOM 708 C CA . GLU A 1 86 ? -16.186 9.957 30.017 1.00 92.56 86 GLU A CA 1
ATOM 709 C C . GLU A 1 86 ? -16.604 9.365 31.368 1.00 92.56 86 GLU A C 1
ATOM 711 O O . GLU A 1 86 ? -16.352 9.965 32.408 1.00 92.56 86 GLU A O 1
ATOM 716 N N . THR A 1 87 ? -17.146 8.146 31.379 1.00 90.81 87 THR A N 1
ATOM 717 C CA . THR A 1 87 ? -17.566 7.481 32.627 1.00 90.81 87 THR A CA 1
ATOM 718 C C . THR A 1 87 ? -16.408 7.073 33.544 1.00 90.81 87 THR A C 1
ATOM 720 O O . THR A 1 87 ? -16.605 7.010 34.756 1.00 90.81 87 THR A O 1
ATOM 723 N N . GLN A 1 88 ? -15.215 6.786 33.006 1.00 87.25 88 GLN A N 1
ATOM 724 C CA . GLN A 1 88 ? -14.062 6.350 33.809 1.00 87.25 88 GLN A CA 1
ATOM 725 C C . GLN A 1 88 ? -13.148 7.488 34.274 1.00 87.25 88 GLN A C 1
ATOM 727 O O . GLN A 1 88 ? -12.541 7.369 35.338 1.00 87.25 88 GLN A O 1
ATOM 732 N N . TYR A 1 89 ? -13.018 8.564 33.495 1.00 84.00 89 TYR A N 1
ATOM 733 C CA . TYR A 1 89 ? -11.994 9.591 33.726 1.00 84.00 89 TYR A CA 1
ATOM 734 C C . TYR A 1 89 ? -12.539 11.009 33.895 1.00 84.00 89 TYR A C 1
ATOM 736 O O . TYR A 1 89 ? -11.778 11.883 34.311 1.00 84.00 89 TYR A O 1
ATOM 744 N N . VAL A 1 90 ? -13.821 11.262 33.614 1.00 74.50 90 VAL A N 1
ATOM 745 C CA . VAL A 1 90 ? -14.450 12.563 33.872 1.00 74.50 90 VAL A CA 1
ATOM 746 C C . VAL A 1 90 ? -15.303 12.433 35.135 1.00 74.50 90 VAL A C 1
ATOM 748 O O . VAL A 1 90 ? -16.344 11.778 35.102 1.00 74.50 90 VAL A O 1
ATOM 751 N N . PRO A 1 91 ? -14.891 13.022 36.274 1.00 64.81 91 PRO A N 1
ATOM 752 C CA . PRO A 1 91 ? -15.737 13.055 37.457 1.00 64.81 91 PRO A CA 1
ATOM 753 C C . PRO A 1 91 ? -17.026 13.796 37.107 1.00 64.81 91 PRO A C 1
ATOM 755 O O . PRO A 1 91 ? -16.969 14.920 36.606 1.00 64.81 91 PRO A O 1
ATOM 758 N N . SER A 1 92 ? -18.181 13.187 37.373 1.00 64.31 92 SER A N 1
ATOM 759 C CA . SER A 1 92 ? -19.451 13.908 37.379 1.00 64.31 92 SER A CA 1
ATOM 760 C C . SER A 1 92 ? -19.378 14.988 38.464 1.00 64.31 92 SER A C 1
ATOM 762 O O . SER A 1 92 ? -19.488 14.669 39.649 1.00 64.31 92 SER A O 1
ATOM 764 N N . THR A 1 93 ? -19.099 16.233 38.073 1.00 55.53 93 THR A N 1
ATOM 765 C CA . THR A 1 93 ? -19.320 17.422 38.913 1.00 55.53 93 THR A CA 1
ATOM 766 C C . THR A 1 93 ? -20.799 17.656 39.142 1.00 55.53 93 THR A C 1
ATOM 768 O O . THR A 1 93 ? -21.561 17.451 38.169 1.00 55.53 93 THR A O 1
#

pLDDT: mean 93.36, std 9.43, range [49.06, 98.75]

InterPro domains:
  IPR015421 Pyridoxal phosphate-dependent transferase, major domain [G3DSA:3.40.640.10] (7-66)
  IPR015422 Pyridoxal phosphate-dependent transferase, small domain [G3DSA:3.90.1150.10] (67-80)
  IPR015424 Pyridoxal phosphate-dependent transferase [SSF53383] (14-81)

Radius of gyration: 20.72 Å; Cα contacts (8 Å, |Δi|>4): 18; chains: 1; bounding box: 36×32×60 Å

Nearest PDB structures (foldseek):
  6pk3-assembly1_B  TM=9.976E-01  e=9.288E-07  Arabidopsis thaliana

Sequence (93 aa):
MLVPLDIVSAYLRAIEASKHAKSLRVFFDWKDYLKFYQLGTYWPYTPSIHLLYGLRAALDLIFEEGLENVIARHIYLGKAWSIVLETQYVPST

Secondary structure (DSSP, 8-state):
-----------HHHHHHHTT--S--STT-HHHHHHHHHTT---SS---HHHHHHHHHHHHHHHHH-HHHHHHHHHHHHHHHHHHHHHHHS---

Organism: Glycine max (NCBI:txid3847)

Mean predicted aligned error: 5.87 Å

Solvent-accessible surface area (backbone atoms only — not comparable to full-atom values): 5901 Å² total; per-residue (Å²): 134,88,77,79,94,77,89,84,86,76,56,73,69,53,59,58,51,54,76,73,54,84,72,90,69,63,95,82,35,62,69,51,40,55,52,22,51,76,70,70,70,52,57,79,59,92,73,63,64,69,58,54,54,48,48,52,53,52,49,51,53,42,61,71,68,26,64,69,51,54,52,50,51,53,53,50,52,53,49,55,50,50,53,52,50,44,72,73,70,48,81,87,125